Protein AF-A0A2V8YMH5-F1 (afdb_monomer)

Radius of gyration: 28.81 Å; Cα contacts (8 Å, |Δi|>4): 58; chains: 1; bounding box: 80×62×53 Å

Sequence (96 aa):
MKQFLQLTTEYRPSVFLLLLGLSFTAPSFAQTAQSYRQRAIELARNKSWDQAIASYHKALDLEPNDSETHYNLALALKYKGDHSCVRRRNRKRVPV

Nearest PDB structures (foldseek):
  1na3-assembly2_B  TM=9.874E-01  e=4.798E-02  unidentified
  1na3-assembly1_A  TM=9.764E-01  e=5.772E-02  unidentified
  3hym-assembly10_H  TM=8.983E-01  e=3.897E-01  Homo sapiens
  5a31-assembly1_C  TM=9.302E-01  e=8.681E-01  Homo sapiens
  4kvm-assembly1_A  TM=9.445E-01  e=9.819E-01  Schizosaccharomyces pombe 972h-

Secondary structure (DSSP, 8-state):
--SSSSTTTT--HHHHHHHTTSS---------HHHHHHHHHHHHHTT-HHHHHHHHHHHHHH-TT-HHHHHHHHHHHHHHHHHHHHHHHHHTT---

Foldseek 3Di:
DPPPPPVVVPPPCVVVVVVVPPPPPPVPVPCALVNLQVVLVVCVVVVVLVSSLVSLVVSCVRVVPPPVSVVVNVVSVVSVVVVVVVVVVVVVPPDD

pLDDT: mean 77.79, std 17.14, range [47.62, 96.75]

Structure (mmCIF, N/CA/C/O backbone):
data_AF-A0A2V8YMH5-F1
#
_entry.id   AF-A0A2V8YMH5-F1
#
loop_
_atom_site.group_PDB
_atom_site.id
_atom_site.type_symbol
_atom_site.label_atom_id
_atom_site.label_alt_id
_atom_site.label_comp_id
_atom_site.label_asym_id
_atom_site.label_entity_id
_atom_site.label_seq_id
_atom_site.pdbx_PDB_ins_code
_atom_site.Cartn_x
_atom_site.Cartn_y
_atom_site.Cartn_z
_atom_site.occupancy
_atom_site.B_iso_or_equiv
_atom_site.auth_seq_id
_atom_site.auth_comp_id
_atom_site.auth_asym_id
_atom_site.auth_atom_id
_atom_site.pdbx_PDB_model_num
ATOM 1 N N . MET A 1 1 ? 45.552 51.603 -21.372 1.00 57.28 1 MET A N 1
ATOM 2 C CA . MET A 1 1 ? 44.069 51.541 -21.348 1.00 57.28 1 MET A CA 1
ATOM 3 C C . MET A 1 1 ? 43.478 50.899 -22.621 1.00 57.28 1 MET A C 1
ATOM 5 O O . MET A 1 1 ? 42.548 51.444 -23.194 1.00 57.28 1 MET A O 1
ATOM 9 N N . LYS A 1 2 ? 43.985 49.743 -23.091 1.00 55.38 2 LYS A N 1
ATOM 10 C CA . LYS A 1 2 ? 43.418 49.023 -24.262 1.00 55.38 2 LYS A CA 1
ATOM 11 C C . LYS A 1 2 ? 43.204 47.516 -24.038 1.00 55.38 2 LYS A C 1
ATOM 13 O O . LYS A 1 2 ? 42.820 46.814 -24.960 1.00 55.38 2 LYS A O 1
ATOM 18 N N . GLN A 1 3 ? 43.417 47.022 -22.817 1.00 55.78 3 GLN A N 1
ATOM 19 C CA . GLN A 1 3 ? 43.382 45.581 -22.526 1.00 55.78 3 GLN A CA 1
ATOM 20 C C . GLN A 1 3 ? 42.018 45.080 -22.024 1.00 55.78 3 GLN A C 1
ATOM 22 O O . GLN A 1 3 ? 41.800 43.881 -21.939 1.00 55.78 3 GLN A O 1
ATOM 27 N N . PHE A 1 4 ? 41.074 45.987 -21.746 1.00 56.06 4 PHE A N 1
ATOM 28 C CA . PHE A 1 4 ? 39.733 45.642 -21.258 1.00 56.06 4 PHE A CA 1
ATOM 29 C C . PHE A 1 4 ? 38.709 45.341 -22.366 1.00 56.06 4 PHE A C 1
ATOM 31 O O . PHE A 1 4 ? 37.629 44.852 -22.060 1.00 56.06 4 PHE A O 1
ATOM 38 N N . LEU A 1 5 ? 39.025 45.602 -23.643 1.00 53.47 5 LEU A N 1
ATOM 39 C CA . LEU A 1 5 ? 38.067 45.454 -24.754 1.00 53.47 5 LEU A CA 1
ATOM 40 C C . LEU A 1 5 ? 38.238 44.172 -25.591 1.00 53.47 5 LEU A C 1
ATOM 42 O O . LEU A 1 5 ? 37.480 43.979 -26.532 1.00 53.47 5 LEU A O 1
ATOM 46 N N . GLN A 1 6 ? 39.194 43.290 -25.271 1.00 47.62 6 GLN A N 1
ATOM 47 C CA . GLN A 1 6 ? 39.367 42.010 -25.989 1.00 47.62 6 GLN A CA 1
ATOM 48 C C . GLN A 1 6 ? 38.733 40.801 -25.282 1.00 47.62 6 GLN A C 1
ATOM 50 O O . GLN A 1 6 ? 38.629 39.728 -25.872 1.00 47.62 6 GLN A O 1
ATOM 55 N N . LEU A 1 7 ? 38.269 40.961 -24.039 1.00 52.78 7 LEU A N 1
ATOM 56 C CA . LEU A 1 7 ? 37.653 39.875 -23.264 1.00 52.78 7 LEU A CA 1
ATOM 57 C C . LEU A 1 7 ? 36.177 39.622 -23.620 1.00 52.78 7 LEU A C 1
ATOM 59 O O . LEU A 1 7 ? 35.624 38.607 -23.211 1.00 52.78 7 LEU A O 1
ATOM 63 N N . THR A 1 8 ? 35.534 40.502 -24.393 1.00 54.62 8 THR A N 1
ATOM 64 C CA . THR A 1 8 ? 34.132 40.337 -24.819 1.00 54.62 8 THR A CA 1
ATOM 65 C C . THR A 1 8 ? 33.983 39.641 -26.176 1.00 54.62 8 THR A C 1
ATOM 67 O O . THR A 1 8 ? 32.883 39.220 -26.523 1.00 54.62 8 THR A O 1
ATOM 70 N N . THR A 1 9 ? 35.070 39.480 -26.938 1.00 55.06 9 THR A N 1
ATOM 71 C CA . THR A 1 9 ? 35.063 38.891 -28.292 1.00 55.06 9 THR A CA 1
ATOM 72 C C . THR A 1 9 ? 35.187 37.366 -28.331 1.00 55.06 9 THR A C 1
ATOM 74 O O . THR A 1 9 ? 34.814 36.757 -29.327 1.00 55.06 9 THR A O 1
ATOM 77 N N . GLU A 1 10 ? 35.639 36.731 -27.249 1.00 56.28 10 GLU A N 1
ATOM 78 C CA . GLU A 1 10 ? 35.817 35.269 -27.161 1.00 56.28 10 GLU A CA 1
ATOM 79 C C . GLU A 1 10 ? 34.675 34.580 -26.389 1.00 56.28 10 GLU A C 1
ATOM 81 O O . GLU A 1 10 ? 34.796 33.442 -25.942 1.00 56.28 10 GLU A O 1
ATOM 86 N N . TYR A 1 11 ? 33.523 35.238 -26.232 1.00 55.38 11 TYR A N 1
ATOM 87 C CA . TYR A 1 11 ? 32.339 34.599 -25.658 1.00 55.38 11 TYR A CA 1
ATOM 88 C C . TYR A 1 11 ? 31.592 33.816 -26.744 1.00 55.38 11 TYR A C 1
ATOM 90 O O . TYR A 1 11 ? 30.556 34.248 -27.245 1.00 55.38 11 TYR A O 1
ATOM 98 N N . ARG A 1 12 ? 32.144 32.667 -27.163 1.00 61.38 12 ARG A N 1
ATOM 99 C CA . ARG A 1 12 ? 31.464 31.765 -28.104 1.00 61.38 12 ARG A CA 1
ATOM 100 C C . ARG A 1 12 ? 30.213 31.186 -27.428 1.00 61.38 12 ARG A C 1
ATOM 102 O O . ARG A 1 12 ? 30.355 30.347 -26.536 1.00 61.38 12 ARG A O 1
ATOM 109 N N . PRO A 1 13 ? 28.991 31.556 -27.858 1.00 55.28 13 PRO A N 1
ATOM 110 C CA . PRO A 1 13 ? 27.750 31.094 -27.228 1.00 55.28 13 PRO A CA 1
ATOM 111 C C . PRO A 1 13 ? 27.598 29.563 -27.262 1.00 55.28 13 PRO A C 1
ATOM 113 O O . PRO A 1 13 ? 26.868 28.995 -26.458 1.00 55.28 13 PRO A O 1
ATOM 116 N N . SER A 1 14 ? 28.354 28.876 -28.122 1.00 57.47 14 SER A N 1
ATOM 117 C CA . SER A 1 14 ? 28.469 27.416 -28.186 1.00 57.47 14 SER A CA 1
ATOM 118 C C . SER A 1 14 ? 28.997 26.782 -26.891 1.00 57.47 14 SER A C 1
ATOM 120 O O . SER A 1 14 ? 28.537 25.710 -26.510 1.00 57.47 14 SER A O 1
ATOM 122 N N . VAL A 1 15 ? 29.931 27.438 -26.190 1.00 58.62 15 VAL A N 1
ATOM 123 C CA . VAL A 1 15 ? 30.460 26.951 -24.899 1.00 58.62 15 VAL A CA 1
ATOM 124 C C . VAL A 1 15 ? 29.414 27.132 -23.792 1.00 58.62 15 VAL A C 1
ATOM 126 O O . VAL A 1 15 ? 29.289 26.290 -22.906 1.00 58.62 15 VAL A O 1
ATOM 129 N N . PHE A 1 16 ? 28.594 28.181 -23.894 1.00 56.94 16 PHE A N 1
ATOM 130 C CA . PHE A 1 16 ? 27.483 28.444 -22.977 1.00 56.94 16 PHE A CA 1
ATOM 131 C C . PHE A 1 16 ? 26.324 27.444 -23.155 1.00 56.94 16 PHE A C 1
ATOM 133 O O . PHE A 1 16 ? 25.696 27.042 -22.178 1.00 56.94 16 PHE A O 1
ATOM 140 N N . LEU A 1 17 ? 26.091 26.972 -24.386 1.00 58.38 17 LEU A N 1
ATOM 141 C CA . LEU A 1 17 ? 25.098 25.936 -24.702 1.00 58.38 17 LEU A CA 1
ATOM 142 C C . LEU A 1 17 ? 25.513 24.521 -24.262 1.00 58.38 17 LEU A C 1
ATOM 144 O O . LEU A 1 17 ? 24.646 23.682 -24.036 1.00 58.38 17 LEU A O 1
ATOM 148 N N . LEU A 1 18 ? 26.812 24.251 -24.099 1.00 57.91 18 LEU A N 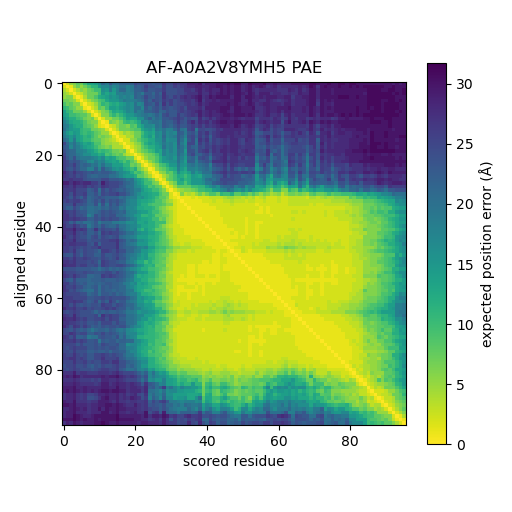1
ATOM 149 C CA . LEU A 1 18 ? 27.308 22.949 -23.635 1.00 57.91 18 LEU A CA 1
ATOM 150 C C . LEU A 1 18 ? 27.145 22.742 -22.119 1.00 57.91 18 LEU A C 1
ATOM 152 O O . LEU A 1 18 ? 26.915 21.619 -21.680 1.00 57.91 18 LEU A O 1
ATOM 156 N N . LEU A 1 19 ? 27.219 23.807 -21.313 1.00 57.22 19 LEU A N 1
ATOM 157 C CA . LEU A 1 19 ? 27.126 23.712 -19.846 1.00 57.22 19 LEU A CA 1
ATOM 158 C C . LEU A 1 19 ? 25.682 23.670 -19.314 1.00 57.22 19 LEU A C 1
ATOM 160 O O . LEU A 1 19 ? 25.447 23.149 -18.228 1.00 57.22 19 LEU A O 1
ATOM 164 N N . LEU A 1 20 ? 24.704 24.154 -20.085 1.00 57.31 20 LEU A N 1
ATOM 165 C CA . LEU A 1 20 ? 23.279 24.138 -19.721 1.00 57.31 20 LEU A CA 1
ATOM 166 C C . LEU A 1 20 ? 22.598 22.765 -19.900 1.00 57.31 20 LEU A C 1
ATOM 168 O O . LEU A 1 20 ? 21.469 22.579 -19.453 1.00 57.31 20 LEU A O 1
ATOM 172 N N . GLY A 1 21 ? 23.266 21.800 -20.541 1.00 57.66 21 GLY A N 1
ATOM 173 C CA . GLY A 1 21 ? 22.689 20.494 -20.879 1.00 57.66 21 GLY A CA 1
ATOM 174 C C . GLY A 1 21 ? 22.738 19.423 -19.781 1.00 57.66 21 GLY A C 1
ATOM 175 O O . GLY A 1 21 ? 22.160 18.358 -19.966 1.00 57.66 21 GLY A O 1
ATOM 176 N N . LEU A 1 22 ? 23.413 19.662 -18.649 1.00 58.56 22 LEU A N 1
ATOM 177 C CA . LEU A 1 22 ? 23.717 18.613 -17.655 1.00 58.56 22 LEU A CA 1
ATOM 178 C C . LEU A 1 22 ? 22.947 18.716 -16.326 1.00 58.56 22 LEU A C 1
ATOM 180 O O . LEU A 1 22 ? 23.195 17.925 -15.421 1.00 58.56 22 LEU A O 1
ATOM 184 N N . SER A 1 23 ? 21.996 19.644 -16.182 1.00 62.50 23 SER A N 1
ATOM 185 C CA . SER A 1 23 ? 21.312 19.888 -14.895 1.00 62.50 23 SER A CA 1
ATOM 186 C C . SER A 1 23 ? 19.893 19.324 -14.770 1.00 62.50 23 SER A C 1
ATOM 188 O O . SER A 1 23 ? 19.214 19.649 -13.801 1.00 62.50 23 SER A O 1
ATOM 190 N N . PHE A 1 24 ? 19.412 18.487 -15.696 1.00 62.25 24 PHE A N 1
ATOM 191 C CA . PHE A 1 24 ? 18.020 18.011 -15.648 1.00 62.25 24 PHE A CA 1
ATOM 192 C C . PHE A 1 24 ? 17.875 16.488 -15.629 1.00 62.25 24 PHE A C 1
ATOM 194 O O . PHE A 1 24 ? 17.045 15.918 -16.329 1.00 62.25 24 PHE A O 1
ATOM 201 N N . THR A 1 25 ? 18.632 15.801 -14.776 1.00 62.69 25 THR A N 1
ATOM 202 C CA . THR A 1 25 ? 18.150 14.523 -14.236 1.00 62.69 25 THR A CA 1
ATOM 203 C C . THR A 1 25 ? 17.371 14.814 -12.961 1.00 62.69 25 THR A C 1
ATOM 205 O O . THR A 1 25 ? 17.808 14.533 -11.848 1.00 62.69 25 THR A O 1
ATOM 208 N N . ALA A 1 26 ? 16.190 15.418 -13.119 1.00 63.22 26 ALA A N 1
ATOM 209 C CA . ALA A 1 26 ? 15.205 15.390 -12.050 1.00 63.22 26 ALA A CA 1
ATOM 210 C C . ALA A 1 26 ? 14.963 13.906 -11.718 1.00 63.22 26 ALA A C 1
ATOM 212 O O . ALA A 1 26 ? 14.581 13.162 -12.630 1.00 63.22 26 ALA A O 1
ATOM 213 N N . PRO A 1 27 ? 15.206 13.430 -10.480 1.00 62.06 27 PRO A N 1
ATOM 214 C CA . 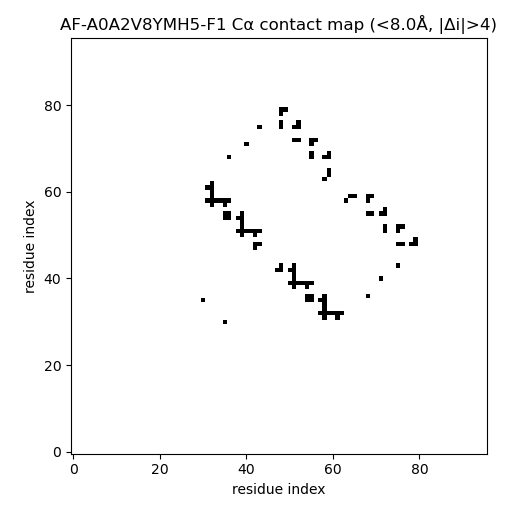PRO A 1 27 ? 14.730 12.114 -10.102 1.00 62.06 27 PRO A CA 1
ATOM 215 C C . PRO A 1 27 ? 13.219 12.182 -10.272 1.00 62.06 27 PRO A C 1
ATOM 217 O O . PRO A 1 27 ? 12.527 12.923 -9.574 1.00 62.06 27 PRO A O 1
ATOM 220 N N . SER A 1 28 ? 12.725 11.497 -11.298 1.00 58.09 28 SER A N 1
ATOM 221 C CA . SER A 1 28 ? 11.303 11.374 -11.536 1.00 58.09 28 SER A CA 1
ATOM 222 C C . SER A 1 28 ? 10.722 10.770 -10.266 1.00 58.09 28 SER A C 1
ATOM 224 O O . SER A 1 28 ? 10.937 9.593 -9.979 1.00 58.09 28 SER A O 1
ATOM 226 N N . PHE A 1 29 ? 10.000 11.576 -9.487 1.00 56.28 29 PHE A N 1
ATOM 227 C CA . PHE A 1 29 ? 9.088 11.105 -8.448 1.00 56.28 29 PHE A CA 1
ATOM 228 C C . PHE A 1 29 ? 7.898 10.398 -9.119 1.00 56.28 29 PHE A C 1
ATOM 230 O O . PHE A 1 29 ? 6.735 10.713 -8.855 1.00 56.28 29 PHE A O 1
ATOM 237 N N . ALA A 1 30 ? 8.180 9.466 -10.032 1.00 60.34 30 ALA A N 1
ATOM 238 C CA . ALA A 1 30 ? 7.209 8.537 -10.554 1.00 60.34 30 ALA A CA 1
ATOM 2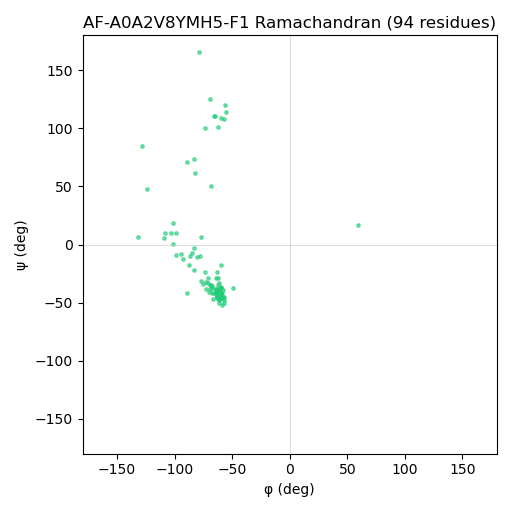39 C C . ALA A 1 30 ? 6.616 7.845 -9.331 1.00 60.34 30 ALA A C 1
ATOM 241 O O . ALA A 1 30 ? 7.334 7.193 -8.571 1.00 60.34 30 ALA A O 1
ATOM 242 N N . GLN A 1 31 ? 5.326 8.069 -9.077 1.00 66.31 31 GLN A N 1
ATOM 243 C CA . GLN A 1 31 ? 4.631 7.350 -8.023 1.00 66.31 31 GLN A CA 1
ATOM 244 C C . GLN A 1 31 ? 4.664 5.867 -8.387 1.00 66.31 31 GLN A C 1
ATOM 246 O O . GLN A 1 31 ? 3.938 5.407 -9.263 1.00 66.31 31 GLN A O 1
ATOM 251 N N . THR A 1 32 ? 5.568 5.141 -7.745 1.00 84.50 32 THR A N 1
ATOM 252 C CA . THR A 1 32 ? 5.712 3.698 -7.887 1.00 84.50 32 THR A CA 1
ATOM 253 C C . THR A 1 32 ? 4.640 2.986 -7.070 1.00 84.50 32 THR A C 1
ATOM 255 O O . THR A 1 32 ? 4.035 3.574 -6.164 1.00 84.50 32 THR A O 1
ATOM 258 N N . ALA A 1 33 ? 4.447 1.689 -7.323 1.00 87.81 33 ALA A N 1
ATOM 259 C CA . ALA A 1 33 ? 3.643 0.827 -6.457 1.00 87.81 33 ALA A CA 1
ATOM 260 C C . ALA A 1 33 ? 4.056 0.971 -4.981 1.00 87.81 33 ALA A C 1
ATOM 262 O O . ALA A 1 33 ? 3.208 1.060 -4.093 1.00 87.81 33 ALA A O 1
ATOM 263 N N . GLN A 1 34 ? 5.361 1.121 -4.724 1.00 88.50 34 GLN A N 1
ATOM 264 C CA . GLN A 1 34 ? 5.908 1.365 -3.392 1.00 88.50 34 GLN A CA 1
ATOM 265 C C . GLN A 1 34 ? 5.377 2.651 -2.745 1.00 88.50 34 GLN A C 1
ATOM 267 O O . GLN A 1 34 ? 5.038 2.641 -1.565 1.00 88.50 34 GLN A O 1
ATOM 272 N N . SER A 1 35 ? 5.258 3.753 -3.490 1.00 92.12 35 SER A N 1
ATOM 273 C CA . SER A 1 35 ? 4.707 5.006 -2.953 1.00 92.12 35 SER A CA 1
ATOM 274 C C . SER A 1 35 ? 3.252 4.836 -2.507 1.00 92.12 35 SER A C 1
ATOM 276 O O . SER A 1 35 ? 2.886 5.235 -1.397 1.00 92.12 35 SER A O 1
ATOM 278 N N . TYR A 1 36 ? 2.431 4.181 -3.334 1.00 93.75 36 TYR A N 1
ATOM 279 C CA . TYR A 1 36 ? 1.043 3.883 -2.987 1.00 93.75 36 TYR A CA 1
ATOM 280 C C . TYR A 1 36 ? 0.935 2.929 -1.792 1.00 93.75 36 TYR A C 1
ATOM 282 O O . TYR A 1 36 ? 0.091 3.151 -0.923 1.00 93.75 36 TYR A O 1
ATOM 290 N N . ARG A 1 37 ? 1.828 1.936 -1.695 1.00 93.44 37 ARG A N 1
ATOM 291 C CA . ARG A 1 37 ? 1.931 1.013 -0.555 1.00 93.44 37 ARG A CA 1
ATOM 292 C C . ARG A 1 37 ? 2.250 1.751 0.744 1.00 93.44 37 ARG A C 1
ATOM 294 O O . ARG A 1 37 ? 1.528 1.592 1.724 1.00 93.44 37 ARG A O 1
ATOM 301 N N . GLN A 1 38 ? 3.270 2.610 0.747 1.00 93.31 38 GLN A N 1
ATOM 302 C CA . GLN A 1 38 ? 3.644 3.404 1.927 1.00 93.31 38 GLN A CA 1
ATOM 303 C C . GLN A 1 38 ? 2.493 4.311 2.379 1.00 93.31 38 GLN A C 1
ATOM 305 O O . GLN A 1 38 ? 2.110 4.304 3.549 1.00 93.31 38 GLN A O 1
ATOM 310 N N . ARG A 1 39 ? 1.854 5.006 1.432 1.00 94.56 39 ARG A N 1
ATOM 311 C CA . ARG A 1 39 ? 0.671 5.826 1.713 1.00 94.56 39 ARG A CA 1
ATOM 312 C C . ARG A 1 39 ? -0.478 5.002 2.301 1.00 94.56 39 ARG A C 1
ATOM 314 O O . ARG A 1 39 ? -1.148 5.447 3.231 1.00 94.56 39 ARG A O 1
ATOM 321 N N . ALA A 1 40 ? -0.721 3.804 1.777 1.00 95.44 40 ALA A N 1
ATOM 322 C CA . ALA A 1 40 ? -1.752 2.908 2.287 1.00 95.44 40 ALA A CA 1
ATOM 323 C C . ALA A 1 40 ? -1.463 2.448 3.727 1.00 95.44 40 ALA A C 1
ATOM 325 O O . ALA A 1 40 ? -2.385 2.395 4.542 1.00 95.44 40 ALA A O 1
ATOM 326 N N . ILE A 1 41 ? -0.196 2.189 4.063 1.00 94.69 41 ILE A N 1
ATOM 327 C CA . ILE A 1 41 ? 0.240 1.841 5.422 1.00 94.69 41 ILE A CA 1
ATOM 328 C C . ILE A 1 41 ? -0.018 3.003 6.390 1.00 94.69 41 ILE A C 1
ATOM 330 O O . ILE A 1 41 ? -0.554 2.787 7.477 1.00 94.69 41 ILE A O 1
ATOM 334 N N . GLU A 1 42 ? 0.303 4.240 6.009 1.00 95.88 42 GLU A N 1
ATOM 335 C CA . GLU A 1 42 ? 0.013 5.425 6.831 1.00 95.88 42 GLU A CA 1
ATOM 336 C C . GLU A 1 42 ? -1.491 5.609 7.067 1.00 95.88 42 GLU A C 1
ATOM 338 O O . GLU A 1 42 ? -1.936 5.834 8.195 1.00 95.88 42 GLU A O 1
ATOM 343 N N . LEU A 1 43 ? -2.300 5.437 6.020 1.00 95.25 43 LEU A N 1
ATOM 344 C CA . LEU A 1 43 ? -3.759 5.495 6.121 1.00 95.25 43 LEU A CA 1
ATOM 345 C C . LEU A 1 43 ? -4.315 4.383 7.021 1.00 95.25 43 LEU A C 1
ATOM 347 O O . LEU A 1 43 ? -5.219 4.634 7.821 1.00 95.25 43 LEU A O 1
ATOM 351 N N . ALA A 1 44 ? -3.753 3.176 6.933 1.00 92.50 44 ALA A N 1
ATOM 352 C CA . ALA A 1 44 ? -4.103 2.049 7.790 1.00 92.50 44 ALA A CA 1
ATOM 353 C C . ALA A 1 44 ? -3.752 2.325 9.263 1.00 92.50 44 ALA A C 1
ATOM 355 O O . ALA A 1 44 ? -4.571 2.070 10.145 1.00 92.50 44 ALA A O 1
ATOM 356 N N . ARG A 1 45 ? -2.587 2.927 9.545 1.00 91.75 45 ARG A N 1
ATOM 357 C CA . ARG A 1 45 ? -2.204 3.366 10.904 1.00 91.75 45 ARG A CA 1
ATOM 358 C C . ARG A 1 45 ? -3.187 4.386 11.474 1.00 91.75 45 ARG A C 1
ATOM 360 O O . ARG A 1 45 ? -3.548 4.302 12.645 1.00 91.75 45 ARG A O 1
ATOM 367 N N . ASN A 1 46 ? -3.694 5.275 10.625 1.00 93.12 46 ASN A N 1
ATOM 368 C CA . ASN A 1 46 ? -4.723 6.250 10.985 1.00 93.12 46 ASN A CA 1
ATOM 369 C C . ASN A 1 46 ? -6.142 5.653 11.070 1.00 93.12 46 ASN A C 1
ATOM 371 O O . ASN A 1 46 ? -7.102 6.394 11.267 1.00 93.12 46 ASN A O 1
ATOM 375 N N . LYS A 1 47 ? -6.299 4.324 10.940 1.00 91.12 47 LYS A N 1
ATOM 376 C CA . LYS A 1 47 ? -7.587 3.601 10.920 1.00 91.12 47 LYS A CA 1
ATOM 377 C C . LYS A 1 47 ? -8.529 4.047 9.792 1.00 91.12 47 LYS A C 1
ATOM 379 O O . LYS A 1 47 ? -9.720 3.733 9.808 1.00 91.12 47 LYS A O 1
ATOM 384 N N . SER A 1 48 ? -7.999 4.734 8.782 1.00 94.00 48 SER A N 1
ATOM 385 C CA . SER A 1 48 ? -8.717 5.162 7.580 1.00 94.00 48 SER A CA 1
ATOM 386 C C . SER A 1 48 ? -8.782 4.012 6.575 1.00 94.00 48 SER A C 1
ATOM 388 O O . SER A 1 48 ? -8.248 4.097 5.467 1.00 94.00 48 SER A O 1
ATOM 390 N N . TRP A 1 49 ? -9.421 2.909 6.975 1.00 93.25 49 TRP A N 1
ATOM 391 C CA . TRP A 1 49 ? -9.379 1.635 6.253 1.00 93.25 49 TRP A CA 1
ATOM 392 C C . TRP A 1 49 ? -9.883 1.738 4.808 1.00 93.25 49 TRP A C 1
ATOM 394 O O . TRP A 1 49 ? -9.276 1.162 3.913 1.00 93.25 49 TRP A O 1
ATOM 404 N N . ASP A 1 50 ? -10.937 2.519 4.554 1.00 93.38 50 ASP A N 1
ATOM 405 C CA . ASP A 1 50 ? -11.456 2.770 3.202 1.00 93.38 50 ASP A CA 1
ATOM 406 C C . ASP A 1 50 ? -10.408 3.381 2.258 1.00 93.38 50 ASP A C 1
ATOM 408 O O . ASP A 1 50 ? -10.242 2.927 1.126 1.00 93.38 50 ASP A O 1
ATOM 412 N N . GLN A 1 51 ? -9.671 4.388 2.733 1.00 94.25 51 GLN A N 1
ATOM 413 C CA . GLN A 1 51 ? -8.654 5.076 1.935 1.00 94.25 51 GLN A CA 1
ATOM 414 C C . GLN A 1 51 ? -7.389 4.223 1.772 1.00 94.25 51 GLN A C 1
ATOM 416 O O . GLN A 1 51 ? -6.749 4.260 0.716 1.00 94.25 51 GLN A O 1
ATOM 421 N N . ALA A 1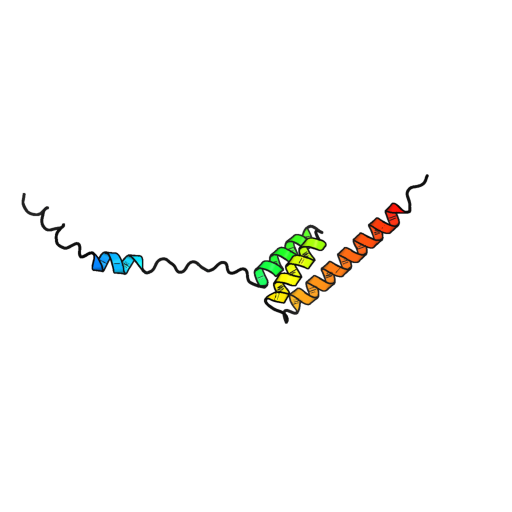 52 ? -7.043 3.440 2.799 1.00 96.38 52 ALA A N 1
ATOM 422 C CA . ALA A 1 52 ? -5.939 2.487 2.744 1.00 96.38 52 ALA A CA 1
ATOM 423 C C . ALA A 1 52 ? -6.186 1.426 1.662 1.00 96.38 52 ALA A C 1
ATOM 425 O O . ALA A 1 52 ? -5.333 1.221 0.806 1.00 96.38 52 ALA A O 1
ATOM 426 N N . ILE A 1 53 ? -7.386 0.833 1.635 1.00 96.00 53 ILE A N 1
ATOM 427 C CA . ILE A 1 53 ? -7.800 -0.148 0.618 1.00 96.00 53 ILE A CA 1
ATOM 428 C C . ILE A 1 53 ? -7.684 0.439 -0.792 1.00 96.00 53 ILE A C 1
ATOM 430 O O . ILE A 1 53 ? -7.081 -0.180 -1.665 1.00 96.00 53 ILE A O 1
ATOM 434 N N . ALA A 1 54 ? -8.194 1.656 -1.013 1.00 96.00 54 ALA A N 1
ATOM 435 C CA . ALA A 1 54 ? -8.092 2.314 -2.316 1.00 96.00 54 ALA A CA 1
ATOM 436 C C . ALA A 1 54 ? -6.631 2.540 -2.752 1.00 96.00 54 ALA A C 1
ATOM 438 O O . ALA A 1 54 ? -6.306 2.409 -3.929 1.00 96.00 54 ALA A O 1
ATOM 439 N N . SER A 1 55 ? -5.745 2.865 -1.807 1.00 95.88 55 SER A N 1
ATOM 440 C CA . SER A 1 55 ? -4.316 3.057 -2.081 1.00 95.88 55 SER A CA 1
ATOM 441 C C . SER A 1 55 ? -3.597 1.732 -2.362 1.00 95.88 55 SER A C 1
ATOM 443 O O . SER A 1 55 ? -2.783 1.680 -3.278 1.00 95.88 55 SER A O 1
ATOM 445 N N . TYR A 1 56 ? -3.939 0.650 -1.655 1.00 96.75 56 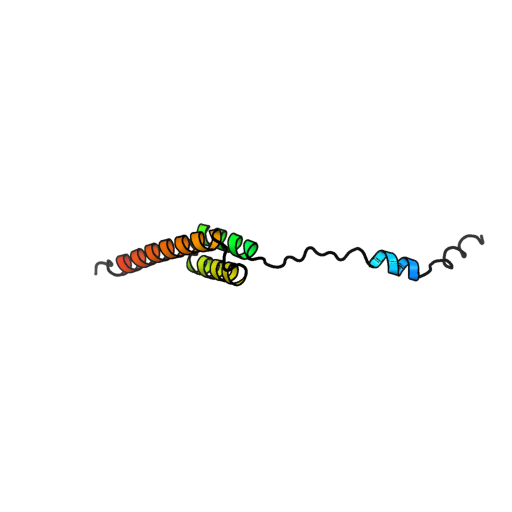TYR A N 1
ATOM 446 C CA . TYR A 1 56 ? -3.408 -0.684 -1.951 1.00 96.75 56 TYR A CA 1
ATOM 447 C C . TYR A 1 56 ? -3.839 -1.188 -3.330 1.00 96.75 56 TYR A C 1
ATOM 449 O O . TYR A 1 56 ? -3.015 -1.744 -4.044 1.00 96.75 56 TYR A O 1
ATOM 457 N N . HIS A 1 57 ? -5.082 -0.940 -3.755 1.00 96.19 57 HIS A N 1
ATOM 458 C CA . HIS A 1 57 ? -5.504 -1.288 -5.115 1.00 96.19 57 HIS A CA 1
ATOM 459 C C . HIS A 1 57 ? -4.667 -0.575 -6.179 1.00 96.19 57 HIS A C 1
ATOM 461 O O . HIS A 1 57 ? -4.180 -1.232 -7.086 1.00 96.19 57 HIS A O 1
ATOM 467 N N . LYS A 1 58 ? -4.383 0.723 -6.009 1.00 95.19 58 LYS A N 1
ATOM 468 C CA . LYS A 1 58 ? -3.486 1.451 -6.924 1.00 95.19 58 LYS A CA 1
ATOM 469 C C . LYS A 1 58 ? -2.064 0.892 -6.942 1.00 95.19 58 LYS A C 1
ATOM 471 O O . LYS A 1 58 ? -1.415 0.916 -7.981 1.00 95.19 58 LYS A O 1
ATOM 476 N N . ALA A 1 59 ? -1.568 0.409 -5.803 1.00 94.94 59 ALA A N 1
ATOM 477 C CA . ALA A 1 59 ? -0.277 -0.268 -5.754 1.00 94.94 59 ALA A CA 1
ATOM 478 C C . ALA A 1 59 ? -0.310 -1.592 -6.541 1.00 94.94 59 ALA A C 1
ATOM 480 O O . ALA A 1 59 ? 0.612 -1.850 -7.307 1.00 94.94 59 ALA A O 1
ATOM 481 N N . LEU A 1 60 ? -1.390 -2.374 -6.425 1.00 95.38 60 LEU A N 1
ATOM 482 C CA . LEU A 1 60 ? -1.582 -3.619 -7.182 1.00 95.38 60 LEU A CA 1
ATOM 483 C C . LEU A 1 60 ? -1.853 -3.396 -8.674 1.00 95.38 60 LEU A C 1
ATOM 485 O O . LEU A 1 60 ? -1.485 -4.243 -9.478 1.00 95.38 60 LEU A O 1
ATOM 489 N N . ASP A 1 61 ? -2.449 -2.268 -9.064 1.00 95.06 61 ASP A N 1
ATOM 490 C CA . ASP A 1 61 ? -2.616 -1.911 -10.479 1.00 95.06 61 ASP A CA 1
ATOM 491 C C . ASP A 1 61 ? -1.253 -1.709 -11.168 1.00 95.06 61 ASP A C 1
ATOM 493 O O . ASP A 1 61 ? -1.116 -1.946 -12.368 1.00 9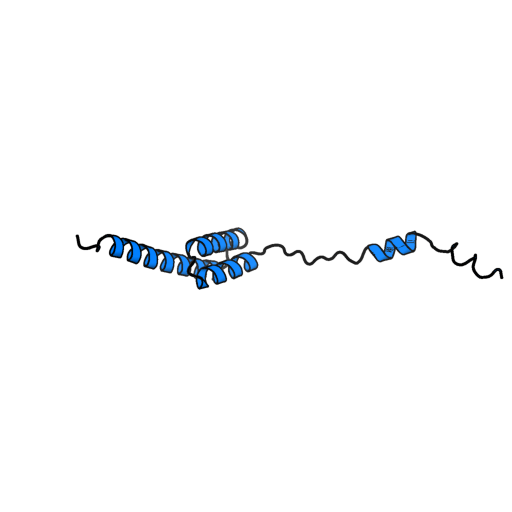5.06 61 ASP A O 1
ATOM 497 N N . LEU A 1 62 ? -0.238 -1.284 -10.404 1.00 91.94 62 LEU A N 1
ATOM 498 C CA . LEU A 1 62 ? 1.137 -1.112 -10.875 1.00 91.94 62 LEU A CA 1
ATOM 499 C C . LEU A 1 62 ? 1.969 -2.394 -10.726 1.00 91.94 62 LEU A C 1
ATOM 501 O O . LEU A 1 62 ? 2.724 -2.742 -11.630 1.00 91.94 62 LEU A O 1
ATOM 505 N N . GLU A 1 63 ? 1.830 -3.099 -9.602 1.00 92.44 63 GLU A N 1
ATOM 506 C CA . GLU A 1 63 ? 2.511 -4.366 -9.315 1.00 92.44 63 GLU A CA 1
ATOM 507 C C . GLU A 1 63 ? 1.499 -5.441 -8.874 1.00 92.44 63 GLU A C 1
ATOM 509 O O . GLU A 1 63 ? 1.318 -5.686 -7.678 1.00 92.44 63 GLU A O 1
ATOM 514 N N . PRO A 1 64 ? 0.858 -6.146 -9.826 1.00 94.19 64 PRO A N 1
ATOM 515 C CA . PRO A 1 64 ? -0.196 -7.116 -9.511 1.00 94.19 64 PRO A CA 1
ATOM 516 C C . PRO A 1 64 ? 0.270 -8.305 -8.668 1.00 94.19 64 PRO A C 1
ATOM 518 O O . PRO A 1 64 ? -0.535 -8.937 -7.985 1.00 94.19 64 PRO A O 1
ATOM 521 N N . ASN A 1 65 ? 1.567 -8.617 -8.717 1.00 93.38 65 ASN A N 1
ATOM 522 C CA . ASN A 1 65 ? 2.171 -9.768 -8.046 1.00 93.38 65 ASN A CA 1
ATOM 523 C C . ASN A 1 65 ? 2.844 -9.410 -6.713 1.00 93.38 65 ASN A C 1
ATOM 525 O O . ASN A 1 65 ? 3.547 -10.245 -6.143 1.00 93.38 65 ASN A O 1
ATOM 529 N N . ASP A 1 66 ? 2.657 -8.189 -6.209 1.00 92.88 66 ASP A N 1
ATOM 530 C CA . ASP A 1 66 ? 3.251 -7.783 -4.942 1.00 92.88 66 ASP A CA 1
ATOM 531 C C . ASP A 1 66 ? 2.542 -8.437 -3.745 1.00 92.88 66 ASP A C 1
ATOM 533 O O . ASP A 1 66 ? 1.472 -8.017 -3.290 1.00 92.88 66 ASP A O 1
ATOM 537 N N . SER A 1 67 ? 3.163 -9.493 -3.226 1.00 94.12 67 SER A N 1
ATOM 538 C CA . SER A 1 67 ? 2.645 -10.292 -2.115 1.00 94.12 67 SER A CA 1
ATOM 539 C C . SER A 1 67 ? 2.478 -9.483 -0.828 1.00 94.12 67 SER A C 1
ATOM 541 O O . SER A 1 67 ? 1.534 -9.727 -0.073 1.00 94.12 67 SER A O 1
ATOM 543 N N . GLU A 1 68 ? 3.342 -8.492 -0.591 1.00 92.69 68 GLU A N 1
ATOM 544 C CA . GLU A 1 68 ? 3.253 -7.624 0.582 1.00 92.69 68 GLU A CA 1
ATOM 545 C C . GLU A 1 68 ? 1.995 -6.749 0.525 1.00 92.69 68 GLU A C 1
ATOM 547 O O . GLU A 1 68 ? 1.246 -6.677 1.505 1.00 92.69 68 GLU A O 1
ATOM 552 N N . THR A 1 69 ? 1.708 -6.120 -0.620 1.00 94.94 69 THR A N 1
ATOM 553 C CA . THR A 1 69 ? 0.476 -5.338 -0.786 1.00 94.94 69 THR A CA 1
ATOM 554 C C . THR A 1 69 ? -0.770 -6.210 -0.679 1.00 94.94 69 THR A C 1
ATOM 556 O O . THR A 1 69 ? -1.721 -5.800 -0.011 1.00 94.94 69 THR A O 1
ATOM 559 N N . HIS A 1 70 ? -0.779 -7.418 -1.252 1.00 96.12 70 HIS A N 1
ATOM 560 C CA . HIS A 1 70 ? -1.905 -8.354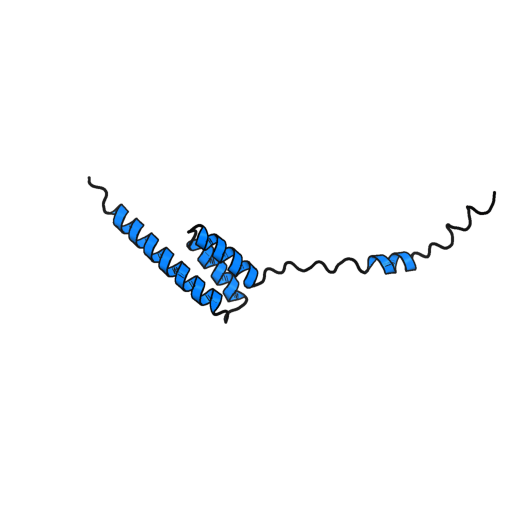 -1.091 1.00 96.12 70 HIS A CA 1
ATOM 561 C C . HIS A 1 70 ? -2.170 -8.694 0.377 1.00 96.12 70 HIS A C 1
ATOM 563 O O . HIS A 1 70 ? -3.313 -8.627 0.839 1.00 96.12 70 HIS A O 1
ATOM 569 N N . TYR A 1 71 ? -1.114 -9.006 1.131 1.00 95.75 71 TYR A N 1
ATOM 570 C CA . TYR A 1 71 ? -1.217 -9.297 2.558 1.00 95.75 71 TYR A CA 1
ATOM 571 C C . TYR A 1 71 ? -1.766 -8.099 3.349 1.00 95.75 71 TYR A C 1
ATOM 573 O O . TYR A 1 71 ? -2.707 -8.233 4.138 1.00 95.75 71 TYR A O 1
ATOM 581 N N . ASN A 1 72 ? -1.234 -6.904 3.094 1.00 94.69 72 ASN A N 1
ATOM 582 C CA . ASN A 1 72 ? -1.653 -5.686 3.782 1.00 94.69 72 ASN A CA 1
ATOM 583 C C . ASN A 1 72 ? -3.086 -5.254 3.416 1.00 94.69 72 ASN A C 1
ATOM 585 O O . ASN A 1 72 ? -3.829 -4.779 4.282 1.00 94.69 72 ASN A O 1
ATOM 589 N N . LEU A 1 73 ? -3.512 -5.470 2.168 1.00 96.06 73 LEU A N 1
ATOM 590 C CA . LEU A 1 73 ? -4.888 -5.252 1.723 1.00 96.06 73 LEU A CA 1
ATOM 591 C C . LEU A 1 73 ? -5.863 -6.188 2.448 1.00 96.06 73 LEU A C 1
ATOM 593 O O . LEU A 1 73 ? -6.895 -5.732 2.949 1.00 96.06 73 LEU A O 1
ATOM 597 N N . ALA A 1 74 ? -5.526 -7.476 2.558 1.00 95.31 74 ALA A N 1
ATOM 598 C CA . ALA A 1 74 ? -6.341 -8.446 3.288 1.00 95.31 74 ALA A CA 1
ATOM 599 C C . ALA A 1 74 ? -6.517 -8.039 4.761 1.00 95.31 74 ALA A C 1
ATOM 601 O O . ALA A 1 74 ? -7.625 -8.088 5.305 1.00 95.31 74 ALA A O 1
ATOM 602 N N . LEU A 1 75 ? -5.442 -7.559 5.392 1.00 94.25 75 LEU A N 1
ATOM 603 C CA . LEU A 1 75 ? -5.480 -7.057 6.761 1.00 94.25 75 LEU A CA 1
ATOM 604 C C . LEU A 1 75 ? -6.384 -5.818 6.894 1.00 94.25 75 LEU A C 1
ATOM 606 O O . LEU A 1 75 ? -7.220 -5.753 7.799 1.00 94.25 75 LEU A O 1
ATOM 610 N N . ALA A 1 76 ? -6.272 -4.860 5.970 1.00 94.38 76 ALA A N 1
ATOM 611 C CA . ALA A 1 76 ? -7.110 -3.662 5.959 1.00 94.38 76 ALA A CA 1
ATOM 612 C C . ALA A 1 76 ? -8.605 -3.990 5.773 1.00 94.38 76 ALA A C 1
ATOM 614 O O . ALA A 1 76 ? -9.457 -3.398 6.442 1.00 94.38 76 ALA A O 1
ATOM 615 N N . LEU A 1 77 ? -8.936 -4.963 4.915 1.00 93.81 77 LEU A N 1
ATOM 616 C CA . LEU A 1 77 ? -10.308 -5.442 4.712 1.00 93.81 77 LEU A CA 1
ATOM 617 C C . LEU A 1 77 ? -10.885 -6.092 5.973 1.00 93.81 77 LEU A C 1
ATOM 619 O O . LEU A 1 77 ? -12.030 -5.807 6.336 1.00 93.81 77 LEU A O 1
ATOM 623 N N . LYS A 1 78 ? -10.088 -6.907 6.674 1.00 93.06 78 LYS A N 1
ATOM 624 C CA . LYS A 1 78 ? -10.485 -7.524 7.945 1.00 93.06 78 LYS A CA 1
ATOM 625 C C . LYS A 1 78 ? -10.837 -6.465 8.991 1.00 93.06 78 LYS A C 1
ATOM 627 O O . LYS A 1 78 ? -11.947 -6.476 9.520 1.00 93.06 78 LYS A O 1
ATOM 632 N N . TYR A 1 79 ? -9.945 -5.499 9.220 1.00 90.56 79 TYR A N 1
ATOM 633 C CA . TYR A 1 79 ? -10.197 -4.436 10.196 1.00 90.56 79 TYR A CA 1
ATOM 634 C C . TYR A 1 79 ? -11.408 -3.577 9.824 1.00 90.56 79 TYR A C 1
ATOM 636 O O . TYR A 1 79 ? -12.240 -3.279 10.683 1.00 90.56 79 TYR A O 1
ATOM 644 N N . LYS A 1 80 ? -11.577 -3.229 8.543 1.00 90.94 80 LYS A N 1
ATOM 645 C CA . LYS A 1 80 ? -12.777 -2.519 8.076 1.00 90.94 80 LYS A CA 1
ATOM 646 C C . LYS A 1 80 ? -14.058 -3.294 8.399 1.00 90.94 80 LYS A C 1
ATOM 648 O O . LYS A 1 80 ? -15.029 -2.701 8.880 1.00 90.94 80 LYS A O 1
ATOM 653 N N . GLY A 1 81 ? -14.057 -4.604 8.151 1.00 87.94 81 GLY A N 1
ATOM 654 C CA . GLY A 1 81 ? -15.161 -5.507 8.476 1.00 87.94 81 GLY 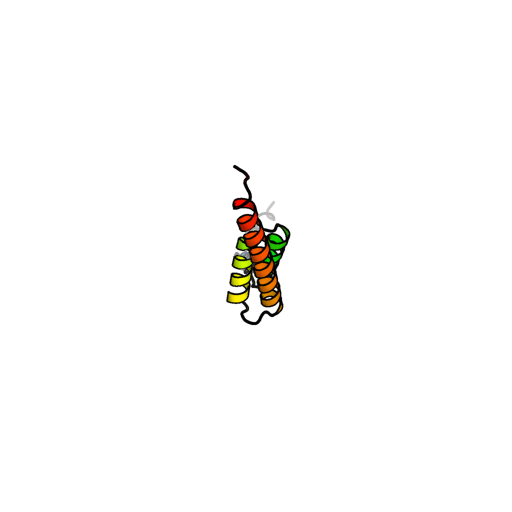A CA 1
ATOM 655 C C . GLY A 1 81 ? -15.506 -5.478 9.965 1.00 87.94 81 GLY A C 1
ATOM 656 O O . GLY A 1 81 ? -16.659 -5.211 10.319 1.00 87.94 81 GLY A O 1
ATOM 657 N N . ASP A 1 82 ? -14.502 -5.630 10.825 1.00 83.31 82 ASP A N 1
ATOM 658 C CA . ASP A 1 82 ? -14.660 -5.621 12.284 1.00 83.31 82 ASP A CA 1
ATOM 659 C C . ASP A 1 82 ? -15.215 -4.280 12.796 1.00 83.31 82 ASP A C 1
ATOM 661 O O . ASP A 1 82 ? -16.170 -4.236 13.575 1.00 83.31 82 ASP A O 1
ATOM 665 N N . HIS A 1 83 ? -14.716 -3.150 12.294 1.00 74.19 83 HIS A N 1
ATOM 666 C CA . HIS A 1 83 ? -15.250 -1.836 12.668 1.00 74.19 83 HIS A CA 1
ATOM 667 C C . HIS A 1 83 ? -16.679 -1.606 12.157 1.00 74.19 83 HIS A C 1
ATOM 669 O O . HIS A 1 83 ? -17.509 -0.997 12.846 1.00 74.19 83 HIS A O 1
ATOM 675 N N . SER A 1 84 ? -17.002 -2.111 10.964 1.00 74.88 84 SER A N 1
ATOM 676 C CA . SER A 1 84 ? -18.349 -2.005 10.405 1.00 74.88 84 SER A CA 1
ATOM 677 C C . SER A 1 84 ? -19.368 -2.828 11.204 1.00 74.88 84 SER A C 1
ATOM 679 O O . SER A 1 84 ? -20.488 -2.355 11.430 1.00 74.88 84 SER A O 1
ATOM 681 N N . CYS A 1 85 ? -18.974 -4.009 11.701 1.00 67.62 85 CYS A N 1
ATOM 682 C CA . CYS A 1 85 ? -19.838 -4.879 12.494 1.00 67.62 85 CYS A CA 1
ATOM 683 C C . CYS A 1 85 ? -20.122 -4.271 13.879 1.00 67.62 85 CYS A C 1
ATOM 685 O O . CYS A 1 85 ? -21.284 -4.240 14.301 1.00 67.62 85 CYS A O 1
ATOM 687 N N . VAL A 1 86 ? -19.109 -3.676 14.530 1.00 70.38 86 VAL A N 1
ATOM 688 C CA . VAL A 1 86 ? -19.251 -2.990 15.827 1.00 70.38 86 VAL A CA 1
ATOM 689 C C . VAL A 1 86 ? -20.212 -1.809 15.712 1.00 70.38 86 VAL A C 1
ATOM 691 O O . VAL A 1 86 ? -21.152 -1.695 16.502 1.00 70.38 86 VAL A O 1
ATOM 694 N N . ARG A 1 87 ? -20.055 -0.965 14.684 1.00 61.97 87 ARG A N 1
ATOM 695 C CA . ARG A 1 87 ? -20.944 0.188 14.465 1.00 61.97 87 ARG A CA 1
ATOM 696 C C . ARG A 1 87 ? -22.393 -0.244 14.226 1.00 61.97 87 ARG A C 1
ATOM 698 O O . ARG A 1 87 ? -23.318 0.378 14.748 1.00 61.97 87 ARG A O 1
ATOM 705 N N . ARG A 1 88 ? -22.607 -1.325 13.466 1.00 63.97 88 ARG A N 1
ATOM 706 C CA . ARG A 1 88 ? -23.954 -1.853 13.195 1.00 63.97 88 ARG A CA 1
ATOM 707 C C . ARG A 1 88 ? -24.602 -2.460 14.443 1.00 63.97 88 ARG A C 1
ATOM 709 O O . ARG A 1 88 ? -25.800 -2.263 14.642 1.00 63.97 88 ARG A O 1
ATOM 716 N N . ARG A 1 89 ? -23.827 -3.152 15.287 1.00 66.12 89 ARG A N 1
ATOM 717 C CA . ARG A 1 89 ? -24.292 -3.723 16.563 1.00 66.12 89 ARG A CA 1
ATOM 718 C C . ARG A 1 89 ? -24.647 -2.632 17.578 1.00 66.12 89 ARG A C 1
ATOM 720 O O . ARG A 1 89 ? -25.700 -2.729 18.201 1.00 66.12 89 ARG A O 1
ATOM 727 N N . ASN A 1 90 ? -23.842 -1.573 17.685 1.00 59.38 90 ASN A N 1
ATOM 728 C CA . ASN A 1 90 ? -24.102 -0.466 18.613 1.00 59.38 90 ASN A CA 1
ATOM 729 C C . ASN A 1 90 ? -25.315 0.383 18.205 1.00 59.38 90 ASN A C 1
ATOM 731 O O . ASN A 1 90 ? -26.087 0.785 19.068 1.00 59.38 90 ASN A O 1
ATOM 735 N N . ARG A 1 91 ? -25.565 0.582 16.900 1.00 64.50 91 ARG A N 1
ATOM 736 C CA . ARG A 1 91 ? -26.758 1.314 16.426 1.00 64.50 91 ARG A CA 1
ATOM 737 C C . ARG A 1 91 ? -28.079 0.640 16.819 1.00 64.50 91 ARG A C 1
ATOM 739 O O . ARG A 1 91 ? -29.078 1.325 16.984 1.00 64.50 91 ARG A O 1
ATOM 746 N N . LYS A 1 92 ? -28.095 -0.689 16.970 1.00 64.12 92 LYS A N 1
ATOM 747 C CA . LYS A 1 92 ? -29.289 -1.451 17.383 1.00 64.12 92 LYS A CA 1
ATOM 748 C C . LYS A 1 92 ? -29.511 -1.491 18.900 1.0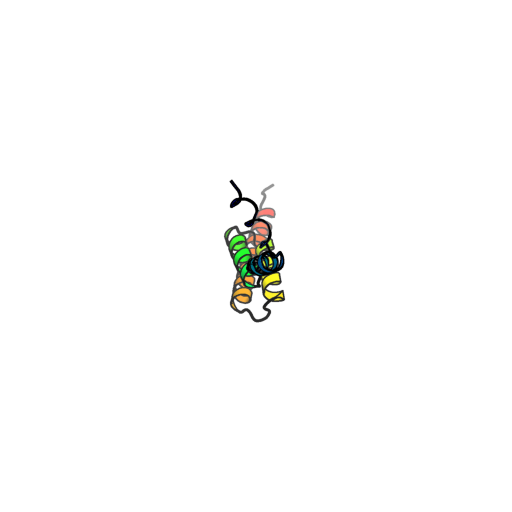0 64.12 92 LYS A C 1
ATOM 750 O O . LYS A 1 92 ? -30.482 -2.092 19.337 1.00 64.12 92 LYS A O 1
ATOM 755 N N . ARG A 1 93 ? -28.606 -0.913 19.694 1.00 63.03 93 ARG A N 1
ATOM 756 C CA . ARG A 1 93 ? -28.611 -1.008 21.160 1.00 63.03 93 ARG A CA 1
ATOM 757 C C . ARG A 1 93 ? -28.996 0.284 21.871 1.00 63.03 93 ARG A C 1
ATOM 759 O O . ARG A 1 93 ? -28.830 0.332 23.080 1.00 63.03 93 ARG A O 1
ATOM 766 N N . VAL A 1 94 ? -29.486 1.303 21.162 1.00 61.19 94 VAL A N 1
ATOM 767 C CA . VAL A 1 94 ? -30.035 2.496 21.823 1.00 61.19 94 VAL A CA 1
ATOM 768 C C . VAL A 1 94 ? -31.284 2.043 22.589 1.00 61.19 94 VAL A C 1
ATOM 770 O O . VAL A 1 94 ? -32.237 1.619 21.932 1.00 61.19 94 VAL A O 1
ATOM 773 N N . PRO A 1 95 ? -31.270 2.025 23.935 1.00 57.50 95 PRO A N 1
ATOM 774 C CA . PRO A 1 95 ? -32.482 1.748 24.683 1.00 57.50 95 PRO A CA 1
ATOM 775 C C . PRO A 1 95 ? -33.412 2.947 24.481 1.00 57.50 95 PRO A C 1
ATOM 777 O O . PRO A 1 95 ? -32.986 4.092 24.646 1.00 57.50 95 PRO A O 1
ATOM 780 N N . VAL A 1 96 ? -34.630 2.663 24.020 1.00 65.38 96 VAL A N 1
ATOM 781 C CA . VAL A 1 96 ? -35.758 3.602 24.084 1.00 65.38 96 VAL A CA 1
ATOM 782 C C . VAL A 1 96 ? -36.205 3.782 25.524 1.00 65.38 96 VAL A C 1
ATOM 784 O O . VAL A 1 96 ? -36.092 2.797 26.291 1.00 65.38 96 VAL A O 1
#

Mean predicted aligned error: 14.18 Å

Solvent-accessible surface area (backbone atoms only — not comparable to full-atom values): 5716 Å² total; per-residue (Å²): 144,76,79,83,75,64,74,73,78,74,70,56,66,68,64,61,60,62,68,71,71,75,82,76,80,67,80,74,81,67,82,42,36,64,52,30,40,55,53,14,52,55,29,43,74,70,66,38,29,73,62,13,44,58,26,30,51,56,12,35,75,70,38,77,81,46,63,68,51,53,52,52,39,53,52,36,52,51,53,44,50,54,55,51,50,52,54,57,55,54,69,74,59,70,81,127